Protein AF-A0A7W1RSR5-F1 (afdb_monomer)

Sequence (100 aa):
MDDEAEAGAVHGAGGEAEEPPAELLGDELLESLMDTNLYSMGAFFSDQHPELVDEVIEWSEAIERDGLRGYADDHDLTVEECFKTLLTGLAVRYYKAVAA

Solvent-accessible surface area (backbone atoms only — not comparable to full-atom values): 5798 Å² total; per-residue (Å²): 143,80,88,84,85,86,84,78,76,87,82,79,74,82,71,74,80,71,74,68,57,70,67,59,50,48,50,54,49,49,51,55,39,52,74,68,33,29,53,58,51,13,46,51,44,51,72,74,40,57,86,50,48,65,57,38,35,53,53,18,53,49,32,66,76,52,31,46,64,53,40,13,66,77,66,80,48,50,53,67,58,43,47,52,43,32,53,48,19,50,15,35,52,51,28,55,67,73,76,106

Radius of gyration: 23.19 Å; Cα contacts (8 Å, |Δi|>4): 69; chains: 1; bounding box: 56×66×44 Å

Structure (mmCIF, N/CA/C/O backbone):
data_AF-A0A7W1RSR5-F1
#
_entry.id   AF-A0A7W1RSR5-F1
#
loop_
_atom_site.group_PDB
_atom_site.id
_atom_site.type_symbol
_atom_site.label_atom_id
_atom_site.label_alt_id
_atom_site.label_comp_id
_atom_site.label_asym_id
_atom_site.label_entity_id
_atom_site.label_seq_id
_atom_site.pdbx_PDB_ins_code
_atom_site.Cartn_x
_atom_site.Cartn_y
_atom_site.Cartn_z
_atom_site.occupancy
_atom_site.B_iso_or_equiv
_atom_site.auth_seq_id
_atom_site.auth_comp_id
_atom_site.auth_asym_id
_atom_site.auth_atom_id
_atom_site.pdbx_PDB_model_num
ATOM 1 N N . MET A 1 1 ? -38.400 58.580 -29.938 1.00 52.44 1 MET A N 1
ATOM 2 C CA . MET A 1 1 ? -39.271 57.803 -29.041 1.00 52.44 1 MET A CA 1
ATOM 3 C C . MET A 1 1 ? -39.870 56.731 -29.916 1.00 52.44 1 MET A C 1
ATOM 5 O O . MET A 1 1 ? -40.869 57.027 -30.539 1.00 52.44 1 MET A O 1
ATOM 9 N N . ASP A 1 2 ? -39.173 55.601 -29.995 1.00 42.31 2 ASP A N 1
ATOM 10 C CA . ASP A 1 2 ? -39.540 54.286 -30.549 1.00 42.31 2 ASP A CA 1
ATOM 11 C C . ASP A 1 2 ? -38.431 53.385 -29.951 1.00 42.31 2 ASP A C 1
ATOM 13 O O . ASP A 1 2 ? -37.253 53.675 -30.160 1.00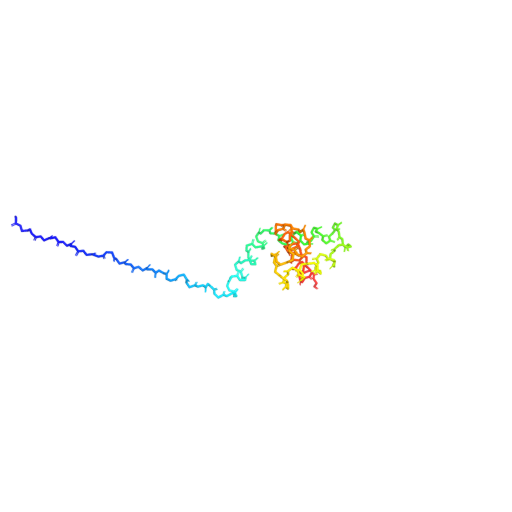 42.31 2 ASP A O 1
ATOM 17 N N . ASP A 1 3 ? -38.659 52.734 -28.810 1.00 47.84 3 ASP A N 1
ATOM 18 C CA . ASP A 1 3 ? -39.232 51.387 -28.656 1.00 47.84 3 ASP A CA 1
ATOM 19 C C . ASP A 1 3 ? -38.408 50.323 -29.396 1.00 47.84 3 ASP A C 1
ATOM 21 O O . ASP A 1 3 ? -38.415 50.279 -30.618 1.00 47.84 3 ASP A O 1
ATOM 25 N N . GLU A 1 4 ? -37.624 49.548 -28.639 1.00 46.53 4 GLU A N 1
ATOM 26 C CA . GLU A 1 4 ? -37.675 48.080 -28.660 1.00 46.53 4 GLU A CA 1
ATOM 27 C C . GLU A 1 4 ? -36.742 47.521 -27.572 1.00 46.53 4 GLU A C 1
ATOM 29 O O . GLU A 1 4 ? -35.529 47.737 -27.548 1.00 46.53 4 GLU A O 1
ATOM 34 N N . ALA A 1 5 ? -37.358 46.838 -26.611 1.00 51.97 5 ALA A N 1
ATOM 35 C CA . ALA A 1 5 ? -36.695 46.027 -25.609 1.00 51.97 5 ALA A CA 1
ATOM 36 C C . ALA A 1 5 ? -36.472 44.623 -26.182 1.00 51.97 5 ALA A C 1
ATOM 38 O O . ALA A 1 5 ? -37.442 43.928 -26.473 1.00 51.97 5 ALA A O 1
ATOM 39 N N . GLU A 1 6 ? -35.222 44.169 -26.268 1.00 43.00 6 GLU A N 1
ATOM 40 C CA . GLU A 1 6 ? -34.932 42.748 -26.476 1.00 43.00 6 GLU A CA 1
ATOM 41 C C . GLU A 1 6 ? -34.634 42.071 -25.137 1.00 43.00 6 GLU A C 1
ATOM 43 O O . GLU A 1 6 ? -33.557 42.186 -24.551 1.00 43.00 6 GLU A O 1
ATOM 48 N N . ALA A 1 7 ? -35.641 41.346 -24.654 1.00 46.06 7 ALA A N 1
ATOM 49 C CA . ALA A 1 7 ? -35.455 40.210 -23.772 1.00 46.06 7 ALA A CA 1
ATOM 50 C C . ALA A 1 7 ? -34.985 39.015 -24.614 1.00 46.06 7 ALA A C 1
ATOM 52 O O . ALA A 1 7 ? -35.602 38.694 -25.625 1.00 46.06 7 ALA A O 1
ATOM 53 N N . GLY A 1 8 ? -33.933 38.319 -24.182 1.00 34.66 8 GLY A N 1
ATOM 54 C CA . GLY A 1 8 ? -33.395 37.195 -24.947 1.00 34.66 8 GLY A CA 1
ATOM 55 C C . GLY A 1 8 ? -32.505 36.276 -24.129 1.00 34.66 8 GLY A C 1
ATOM 56 O O . GLY A 1 8 ? -31.300 36.254 -24.323 1.00 34.66 8 GLY A O 1
ATOM 57 N N . ALA A 1 9 ? -33.131 35.570 -23.188 1.00 40.66 9 ALA A N 1
ATOM 58 C CA . ALA A 1 9 ? -32.772 34.250 -22.673 1.00 40.66 9 ALA A CA 1
ATOM 59 C C . ALA A 1 9 ? -31.287 33.826 -22.688 1.00 40.66 9 ALA A C 1
ATOM 61 O O . ALA A 1 9 ? -30.722 33.416 -23.699 1.00 40.66 9 ALA A O 1
ATOM 62 N N . VAL A 1 10 ? -30.741 33.780 -21.471 1.00 44.59 10 VAL A N 1
ATOM 63 C CA . VAL A 1 10 ? -29.813 32.759 -20.967 1.00 44.59 10 VAL A CA 1
ATOM 64 C C . VAL A 1 10 ? -29.824 31.466 -21.798 1.00 44.59 10 VAL A C 1
ATOM 66 O O . VAL A 1 10 ? -30.734 30.645 -21.689 1.00 44.59 10 VAL A O 1
ATOM 69 N N . HIS A 1 11 ? -28.792 31.259 -22.617 1.00 38.59 11 HIS A N 1
ATOM 70 C CA . HIS A 1 11 ? -28.532 29.939 -23.173 1.00 38.59 11 HIS A CA 1
ATOM 71 C C . HIS A 1 11 ? -27.841 29.119 -22.088 1.00 38.59 11 HIS A C 1
ATOM 73 O O . HIS A 1 11 ? -26.655 29.287 -21.804 1.00 38.59 11 HIS A O 1
ATOM 79 N N . GLY A 1 12 ? -28.636 28.280 -21.431 1.00 46.53 12 GLY A N 1
ATOM 80 C CA . GLY A 1 12 ? -28.114 27.168 -20.667 1.00 46.53 12 GLY A CA 1
ATOM 81 C C . GLY A 1 12 ? -27.364 26.221 -21.594 1.00 46.53 12 GLY A C 1
ATOM 82 O O . GLY A 1 12 ? -27.832 25.883 -22.676 1.00 46.53 12 GLY A O 1
ATOM 83 N N . ALA A 1 13 ? -26.222 25.760 -21.123 1.00 45.16 13 ALA A N 1
ATOM 84 C CA . ALA A 1 13 ? -25.785 24.409 -21.386 1.00 45.16 13 ALA A CA 1
ATOM 85 C C . ALA A 1 13 ? -25.312 23.892 -20.034 1.00 45.16 13 ALA A C 1
ATOM 87 O O . ALA A 1 13 ? -24.189 24.149 -19.603 1.00 45.16 13 ALA A O 1
ATOM 88 N N . GLY A 1 14 ? -26.234 23.243 -19.319 1.00 40.69 14 GLY A N 1
ATOM 89 C CA . GLY A 1 14 ? -25.831 22.230 -18.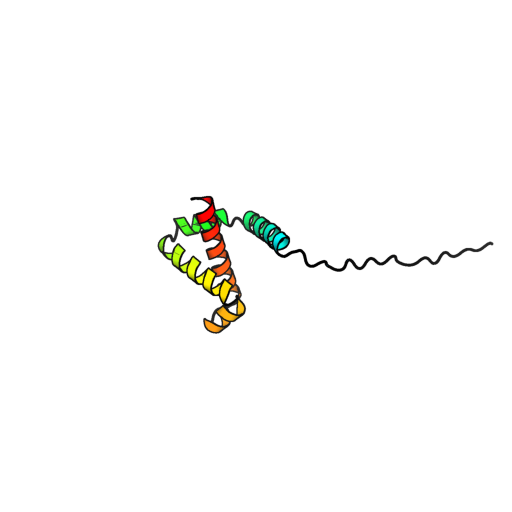363 1.00 40.69 14 GLY A CA 1
ATOM 90 C C . GLY A 1 14 ? -25.029 21.215 -19.159 1.00 40.69 14 GLY A C 1
ATOM 91 O O . GLY A 1 14 ? -25.606 20.440 -19.913 1.00 40.69 14 GLY A O 1
ATOM 92 N N . GLY A 1 15 ? -23.705 21.306 -19.066 1.00 41.41 15 GLY A N 1
ATOM 93 C CA . GLY A 1 15 ? -22.856 20.181 -19.394 1.00 41.41 15 GLY A CA 1
ATOM 94 C C . GLY A 1 15 ? -23.201 19.128 -18.364 1.00 41.41 15 GLY A C 1
ATOM 95 O O . GLY A 1 15 ? -22.847 19.271 -17.194 1.00 41.41 15 GLY A O 1
ATOM 96 N N . GLU A 1 16 ? -23.987 18.140 -18.776 1.00 45.31 16 GLU A N 1
ATOM 97 C CA . GLU A 1 16 ? -24.011 16.851 -18.108 1.00 45.31 16 GLU A CA 1
ATOM 98 C C . GLU A 1 16 ? -22.541 16.490 -17.898 1.00 45.31 16 GLU A C 1
ATOM 100 O O . GLU A 1 16 ? -21.770 16.459 -18.858 1.00 45.31 16 GLU A O 1
ATOM 105 N N . ALA A 1 17 ? -22.119 16.390 -16.635 1.00 47.75 17 ALA A N 1
ATOM 106 C CA . ALA A 1 17 ? -20.796 15.898 -16.309 1.00 47.75 17 ALA A CA 1
ATOM 107 C C . ALA A 1 17 ? -20.787 14.444 -16.776 1.00 47.75 17 ALA A C 1
ATOM 109 O O . ALA A 1 17 ? -21.228 13.553 -16.055 1.00 47.75 17 ALA A O 1
ATOM 110 N N . GLU A 1 18 ? -20.424 14.249 -18.041 1.00 45.81 18 GLU A N 1
ATOM 111 C CA . GLU A 1 18 ? -20.180 12.950 -18.630 1.00 45.81 18 GLU A CA 1
ATOM 112 C C . GLU A 1 18 ? -19.102 12.331 -17.752 1.00 45.81 18 GLU A C 1
ATOM 114 O O . GLU A 1 18 ? -17.982 12.844 -17.702 1.00 45.81 18 GLU A O 1
ATOM 119 N N . GLU A 1 19 ? -19.489 11.339 -16.941 1.00 46.75 19 GLU A N 1
ATOM 120 C CA . GLU A 1 19 ? -18.540 10.616 -16.106 1.00 46.75 19 GLU A CA 1
ATOM 121 C C . GLU A 1 19 ? -17.453 10.113 -17.053 1.00 46.75 19 GLU A C 1
ATOM 123 O O . GLU A 1 19 ? -17.767 9.345 -17.972 1.00 46.75 19 GLU A O 1
ATOM 128 N N . PRO A 1 20 ? -16.208 10.596 -16.904 1.00 50.00 20 PRO A N 1
ATOM 129 C CA . PRO A 1 20 ? -15.165 10.223 -17.830 1.00 50.00 20 PRO A CA 1
ATOM 130 C C . PRO A 1 20 ? -15.044 8.699 -17.808 1.00 50.00 20 PRO A C 1
ATOM 132 O O . PRO A 1 20 ? -15.141 8.088 -16.735 1.00 50.00 20 PRO A O 1
ATOM 135 N N . PRO A 1 21 ? -14.880 8.060 -18.979 1.00 49.19 21 PRO A N 1
ATOM 136 C CA . PRO A 1 21 ? -14.726 6.619 -19.027 1.00 49.19 21 PRO A CA 1
ATOM 137 C C . PRO A 1 21 ? -13.576 6.232 -18.094 1.00 49.19 21 PRO A C 1
ATOM 139 O O . PRO A 1 21 ? -12.547 6.903 -18.066 1.00 49.19 21 PRO A O 1
ATOM 142 N N . ALA A 1 22 ? -13.762 5.170 -17.306 1.00 50.56 22 ALA A N 1
ATOM 143 C CA . ALA A 1 22 ? -12.828 4.772 -16.249 1.00 50.56 22 ALA A CA 1
ATOM 144 C C . ALA A 1 22 ? -11.369 4.621 -16.733 1.00 50.56 22 ALA A C 1
ATOM 146 O O . ALA A 1 22 ? -10.445 4.791 -15.946 1.00 50.56 22 ALA A O 1
ATOM 147 N N . GLU A 1 23 ? -11.164 4.357 -18.028 1.00 43.56 23 GLU A N 1
ATOM 148 C CA . GLU A 1 23 ? -9.850 4.337 -18.683 1.00 43.56 23 GLU A CA 1
ATOM 149 C C . GLU A 1 23 ? -9.184 5.727 -18.750 1.00 43.56 23 GLU A C 1
ATOM 151 O O . GLU A 1 23 ? -8.002 5.837 -18.443 1.00 43.56 23 GLU A O 1
ATOM 156 N N . LEU A 1 24 ? -9.931 6.799 -19.052 1.00 47.25 24 LEU A N 1
ATOM 157 C CA . LEU A 1 24 ? -9.419 8.182 -19.050 1.00 47.25 24 LEU A CA 1
ATOM 158 C C . LEU A 1 24 ? -9.086 8.670 -17.633 1.00 47.25 24 LEU A C 1
ATOM 160 O O . LEU A 1 24 ? -8.082 9.348 -17.437 1.00 47.25 24 LEU A O 1
ATOM 164 N N . LEU A 1 25 ? -9.898 8.284 -16.642 1.00 50.25 25 LEU A N 1
ATOM 165 C CA . LEU A 1 25 ? -9.594 8.526 -15.226 1.00 50.25 25 LEU A CA 1
ATOM 166 C C . LEU A 1 25 ? -8.345 7.771 -14.781 1.00 50.25 25 LEU A C 1
ATOM 168 O O . LEU A 1 25 ? -7.573 8.294 -13.985 1.00 50.25 25 LEU A O 1
ATOM 172 N N . GLY A 1 26 ? -8.162 6.546 -15.280 1.00 50.00 26 GLY A N 1
ATOM 173 C CA . GLY A 1 26 ? -6.969 5.745 -15.049 1.00 50.00 26 GLY A CA 1
ATOM 174 C C . GLY A 1 26 ? -5.717 6.458 -15.539 1.00 50.00 26 GLY A C 1
ATOM 175 O O . GLY A 1 26 ? -4.781 6.588 -14.761 1.00 50.00 26 GLY A O 1
ATOM 176 N N . ASP A 1 27 ? -5.730 6.976 -16.769 1.00 53.12 27 ASP A N 1
ATOM 177 C CA . ASP A 1 27 ? -4.584 7.666 -17.370 1.00 53.12 27 ASP A CA 1
ATOM 178 C C . ASP A 1 27 ? -4.286 9.024 -16.711 1.00 53.12 27 ASP A C 1
ATOM 180 O O . ASP A 1 27 ? -3.132 9.278 -16.383 1.00 53.12 27 ASP A O 1
ATOM 184 N N . GLU A 1 28 ? -5.285 9.869 -16.428 1.00 61.62 28 GLU A N 1
ATOM 185 C CA . GLU A 1 28 ? -5.066 11.147 -15.719 1.00 61.62 28 GLU A CA 1
ATOM 186 C C . GLU A 1 28 ? -4.629 10.934 -14.261 1.00 61.62 28 GLU A C 1
ATOM 188 O O . GLU A 1 28 ? -3.768 11.653 -13.745 1.00 61.62 28 GLU A O 1
ATOM 193 N N . LEU A 1 29 ? -5.186 9.927 -13.578 1.00 60.06 29 LEU A N 1
ATOM 194 C CA . LEU A 1 29 ? -4.744 9.542 -12.241 1.00 60.06 29 LEU A CA 1
ATOM 195 C C . LEU A 1 29 ? -3.307 9.021 -12.296 1.00 60.06 29 LEU A C 1
ATOM 197 O O . LEU A 1 29 ? -2.483 9.468 -11.503 1.00 60.06 29 LEU A O 1
ATOM 201 N N . LEU A 1 30 ? -2.990 8.129 -13.238 1.00 56.75 30 LEU A N 1
ATOM 202 C CA . LEU A 1 30 ? -1.645 7.601 -13.450 1.00 56.75 30 LEU A CA 1
ATOM 203 C C . LEU A 1 30 ? -0.654 8.730 -13.762 1.00 56.75 30 LEU A C 1
ATOM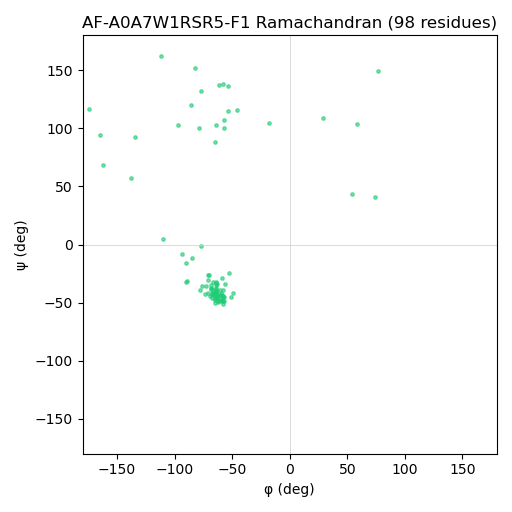 205 O O . LEU 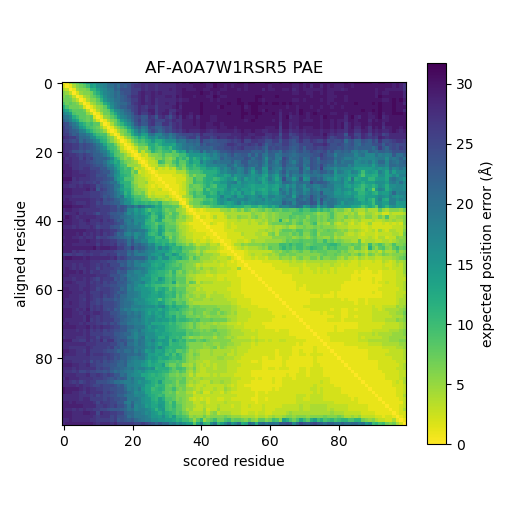A 1 30 ? 0.415 8.761 -13.163 1.00 56.75 30 LEU A O 1
ATOM 209 N N . GLU A 1 31 ? -1.018 9.688 -14.615 1.00 61.41 31 GLU A N 1
ATOM 210 C CA . GLU A 1 31 ? -0.206 10.861 -14.955 1.00 61.41 31 GLU A CA 1
ATOM 211 C C . GLU A 1 31 ? 0.007 11.760 -13.726 1.00 61.41 31 GLU A C 1
ATOM 213 O O . GLU A 1 31 ? 1.144 12.099 -13.401 1.00 61.41 31 GLU A O 1
ATOM 218 N N . SER A 1 32 ? -1.042 12.030 -12.941 1.00 56.56 32 SER A N 1
ATOM 219 C CA . SER A 1 32 ? -0.927 12.781 -11.680 1.00 56.56 32 SER A CA 1
ATOM 220 C C . SER A 1 32 ? -0.062 12.062 -10.633 1.00 56.56 32 SER A C 1
ATOM 222 O O . SER A 1 32 ? 0.669 12.689 -9.863 1.00 56.56 32 SER A O 1
ATOM 224 N N . LEU A 1 33 ? -0.095 10.729 -10.613 1.00 59.22 33 LEU A N 1
ATOM 225 C CA . LEU A 1 33 ? 0.708 9.891 -9.732 1.00 59.22 33 LEU A CA 1
ATOM 226 C C . LEU A 1 33 ? 2.173 9.806 -10.204 1.00 59.22 33 LEU A C 1
ATOM 228 O O . LEU A 1 33 ? 3.094 9.805 -9.380 1.00 59.22 33 LEU A O 1
ATOM 232 N N . MET A 1 34 ? 2.408 9.791 -11.517 1.00 59.62 34 MET A N 1
ATOM 233 C CA . MET A 1 34 ? 3.735 9.916 -12.123 1.00 59.62 34 MET A CA 1
ATOM 234 C C . MET A 1 34 ? 4.355 11.285 -11.824 1.00 59.62 34 MET A C 1
ATOM 236 O O . MET A 1 34 ? 5.522 11.334 -11.434 1.00 59.62 34 MET A O 1
ATOM 240 N N . ASP A 1 35 ? 3.564 12.360 -11.882 1.00 59.53 35 ASP A N 1
ATOM 241 C CA . ASP A 1 35 ? 3.951 13.706 -11.436 1.00 59.53 35 ASP A CA 1
ATOM 242 C C . ASP A 1 35 ? 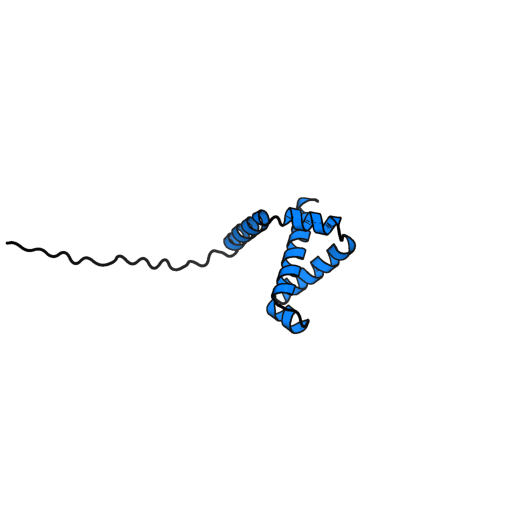4.228 13.759 -9.922 1.00 59.53 35 ASP A C 1
ATOM 244 O O . ASP A 1 35 ? 5.126 14.470 -9.466 1.00 59.53 35 ASP A O 1
ATOM 248 N N . THR A 1 36 ? 3.526 12.939 -9.131 1.00 56.22 36 THR A N 1
ATOM 249 C CA . THR A 1 36 ? 3.775 12.756 -7.685 1.00 56.22 36 THR A CA 1
ATOM 250 C C . THR A 1 36 ? 5.001 11.866 -7.403 1.00 56.22 36 THR A C 1
ATOM 252 O O . THR A 1 36 ? 5.435 11.720 -6.259 1.00 56.22 36 THR A O 1
ATOM 255 N N . ASN A 1 37 ? 5.650 11.359 -8.457 1.00 70.56 37 ASN A N 1
ATOM 256 C CA . ASN A 1 37 ? 6.919 10.642 -8.430 1.00 70.56 37 ASN A CA 1
ATOM 257 C C . ASN A 1 37 ? 6.826 9.203 -7.876 1.00 70.56 37 ASN A C 1
ATOM 259 O O . ASN A 1 37 ? 7.726 8.752 -7.160 1.00 70.56 37 ASN A O 1
ATOM 263 N N . LEU A 1 38 ? 5.769 8.453 -8.240 1.00 77.06 38 LEU A N 1
ATOM 264 C CA . LEU A 1 38 ? 5.607 7.026 -7.892 1.00 77.06 38 LEU A CA 1
ATOM 265 C C . LEU A 1 38 ? 6.851 6.189 -8.195 1.00 77.06 38 LEU A C 1
ATOM 267 O O . LEU A 1 38 ? 7.241 5.360 -7.380 1.00 77.06 38 LEU A O 1
ATOM 271 N N . TYR A 1 39 ? 7.495 6.412 -9.343 1.00 66.75 39 TYR A N 1
ATOM 272 C CA . TYR A 1 39 ? 8.726 5.703 -9.690 1.00 66.75 39 TYR A CA 1
ATOM 273 C C . TYR A 1 39 ? 9.824 5.941 -8.650 1.00 66.75 39 TYR A C 1
ATOM 275 O O . TYR A 1 39 ? 10.438 4.993 -8.174 1.00 66.75 39 TYR A O 1
ATOM 283 N N . SER A 1 40 ? 10.048 7.199 -8.258 1.00 76.62 40 SER A N 1
ATOM 284 C CA . SER A 1 40 ? 11.061 7.532 -7.252 1.00 76.62 40 SER A CA 1
ATOM 285 C C . SER A 1 40 ? 10.685 7.021 -5.867 1.00 76.62 40 SER A C 1
ATOM 287 O O . SER A 1 40 ? 11.563 6.604 -5.121 1.00 76.62 40 SER A O 1
ATOM 289 N N . MET A 1 41 ? 9.396 7.019 -5.522 1.00 78.50 41 MET A N 1
ATOM 290 C CA . MET A 1 41 ? 8.914 6.467 -4.257 1.00 78.50 41 MET A CA 1
ATOM 291 C C . MET A 1 41 ? 9.080 4.941 -4.210 1.00 78.50 41 MET A C 1
ATOM 293 O O . MET A 1 41 ? 9.578 4.412 -3.219 1.00 78.50 41 MET A O 1
ATOM 297 N N . GLY A 1 42 ? 8.744 4.246 -5.300 1.00 79.38 42 GLY A N 1
ATOM 298 C CA . GLY A 1 42 ? 8.921 2.803 -5.452 1.00 79.38 42 GLY A CA 1
ATOM 299 C C . GLY A 1 42 ? 10.392 2.389 -5.470 1.00 79.38 42 GLY A C 1
ATOM 300 O O . GLY A 1 42 ? 10.755 1.437 -4.784 1.00 79.38 42 GLY A O 1
ATOM 301 N N . ALA A 1 43 ? 11.246 3.136 -6.177 1.00 78.75 43 ALA A N 1
ATOM 302 C CA . ALA A 1 43 ? 12.694 2.934 -6.181 1.00 78.75 43 ALA A CA 1
ATOM 303 C C . ALA A 1 43 ? 13.296 3.148 -4.782 1.00 78.75 43 ALA A C 1
ATOM 305 O O . ALA A 1 43 ? 13.987 2.274 -4.272 1.00 78.75 43 ALA A O 1
ATOM 306 N N . PHE A 1 44 ? 12.964 4.264 -4.120 1.00 78.94 44 PHE A N 1
ATOM 307 C CA . PHE A 1 44 ? 13.423 4.559 -2.759 1.00 78.94 44 PHE A CA 1
ATOM 308 C C . PHE A 1 44 ? 13.016 3.468 -1.764 1.00 78.94 44 PHE A C 1
ATOM 310 O O . PHE A 1 44 ? 13.833 3.030 -0.959 1.00 78.94 44 PHE A O 1
ATOM 317 N N . PHE A 1 45 ? 11.762 3.015 -1.818 1.00 78.69 45 PHE A N 1
ATOM 318 C CA . PHE A 1 45 ? 11.276 1.965 -0.929 1.00 78.69 45 PHE A CA 1
ATOM 319 C C . PHE A 1 45 ? 11.946 0.616 -1.222 1.00 78.69 45 PHE A C 1
ATOM 321 O O . PHE A 1 45 ? 12.365 -0.067 -0.290 1.00 78.69 45 PHE A O 1
ATOM 328 N N . SER A 1 46 ? 12.111 0.270 -2.504 1.00 78.25 46 SER A N 1
ATOM 329 C CA . SER A 1 46 ? 12.783 -0.967 -2.928 1.00 78.25 46 SER A CA 1
ATOM 330 C C . SER A 1 46 ? 14.261 -1.006 -2.521 1.00 78.25 46 SER A C 1
ATOM 332 O O . SER A 1 46 ? 14.762 -2.078 -2.192 1.00 78.25 46 SER A O 1
ATOM 334 N N . ASP A 1 47 ? 14.941 0.145 -2.492 1.00 82.00 47 ASP A N 1
ATOM 335 C CA . ASP A 1 47 ? 16.339 0.256 -2.057 1.00 82.00 47 ASP A CA 1
ATOM 336 C C . ASP A 1 47 ? 16.490 0.230 -0.526 1.00 82.00 47 ASP A C 1
ATOM 338 O O . ASP A 1 47 ? 17.439 -0.355 -0.001 1.00 82.00 47 ASP A O 1
ATOM 342 N N . GLN A 1 48 ? 15.577 0.878 0.205 1.00 77.88 48 GLN A N 1
ATOM 343 C CA . GLN A 1 48 ? 15.705 1.073 1.654 1.00 77.88 48 GLN A CA 1
ATOM 344 C C . GLN A 1 48 ? 15.103 -0.059 2.492 1.00 77.88 48 GLN A C 1
ATOM 346 O O . GLN A 1 48 ? 15.599 -0.313 3.590 1.00 77.88 48 GLN A O 1
ATOM 351 N N . HIS A 1 49 ? 14.048 -0.711 1.998 1.00 80.88 49 HIS A N 1
ATOM 352 C CA . HIS A 1 49 ? 13.298 -1.752 2.708 1.00 80.88 49 HIS A CA 1
ATOM 353 C C . HIS A 1 49 ? 12.946 -2.933 1.784 1.00 80.88 49 HIS A C 1
ATOM 355 O O . HIS A 1 49 ? 11.765 -3.255 1.613 1.00 80.88 49 HIS A O 1
ATOM 361 N N . PRO A 1 50 ? 13.943 -3.589 1.158 1.00 81.56 50 PRO A N 1
ATOM 362 C CA . PRO A 1 50 ? 13.709 -4.670 0.199 1.00 81.56 50 PRO A CA 1
ATOM 363 C C . PRO A 1 50 ? 12.936 -5.854 0.796 1.00 81.56 50 PRO A C 1
ATOM 365 O O . PRO A 1 50 ? 12.209 -6.539 0.085 1.00 81.56 50 PRO A O 1
ATOM 368 N N . GLU A 1 51 ? 13.062 -6.091 2.099 1.00 82.62 51 GLU A N 1
ATOM 369 C CA . GLU A 1 51 ? 12.359 -7.144 2.829 1.00 82.62 51 GLU A CA 1
ATOM 370 C C . GLU A 1 51 ? 10.854 -6.891 2.978 1.00 82.62 51 GLU A C 1
ATOM 372 O O . GLU A 1 51 ? 10.090 -7.844 3.080 1.00 82.62 51 GLU A O 1
ATOM 377 N N . LEU A 1 52 ? 10.424 -5.627 2.952 1.00 82.38 52 LEU A N 1
ATOM 378 C CA . LEU A 1 52 ? 9.019 -5.243 3.124 1.00 82.38 52 LEU A CA 1
ATOM 379 C C . LEU A 1 52 ? 8.284 -5.090 1.792 1.00 82.38 52 LEU A C 1
ATOM 381 O O . LEU A 1 52 ? 7.073 -4.902 1.773 1.00 82.38 52 LEU A O 1
ATOM 385 N N . VAL A 1 53 ? 9.004 -5.148 0.670 1.00 88.44 53 VAL A N 1
ATOM 386 C CA . VAL A 1 53 ? 8.452 -4.939 -0.673 1.00 88.44 53 VAL A CA 1
ATOM 387 C C . VAL A 1 53 ? 7.333 -5.925 -0.987 1.00 88.44 53 VAL A C 1
ATOM 389 O O . VAL A 1 53 ? 6.277 -5.511 -1.454 1.00 88.44 53 VAL A O 1
ATOM 392 N N . ASP A 1 54 ? 7.546 -7.215 -0.743 1.00 89.81 54 ASP A N 1
ATOM 393 C CA . ASP A 1 54 ? 6.545 -8.225 -1.089 1.00 89.81 54 ASP A CA 1
ATOM 394 C C . ASP A 1 54 ? 5.340 -8.171 -0.130 1.00 89.81 54 ASP A C 1
ATOM 396 O O . ASP A 1 54 ? 4.201 -8.283 -0.578 1.00 89.81 54 ASP A O 1
ATOM 400 N N . GLU A 1 55 ? 5.572 -7.875 1.153 1.00 90.88 55 GLU A N 1
ATOM 401 C CA . GLU A 1 55 ? 4.511 -7.685 2.156 1.00 90.88 55 GLU A CA 1
ATOM 402 C C . GLU A 1 55 ? 3.637 -6.461 1.845 1.00 90.88 55 GLU A C 1
ATOM 404 O O . GLU A 1 55 ? 2.410 -6.538 1.887 1.00 90.88 55 GLU A O 1
ATOM 409 N N . VAL A 1 56 ? 4.245 -5.328 1.475 1.00 90.94 56 VAL A N 1
ATOM 410 C CA . VAL A 1 56 ? 3.493 -4.107 1.149 1.00 90.94 56 VAL A CA 1
ATOM 411 C C . VAL A 1 56 ? 2.664 -4.281 -0.125 1.00 90.94 56 VAL A C 1
ATOM 413 O O . VAL A 1 56 ? 1.580 -3.706 -0.233 1.00 90.94 56 VAL A O 1
ATOM 416 N N . ILE A 1 57 ? 3.150 -5.084 -1.080 1.00 93.44 57 ILE A N 1
ATOM 417 C CA . ILE A 1 57 ? 2.388 -5.450 -2.277 1.00 93.44 57 ILE A CA 1
ATOM 418 C C . ILE A 1 57 ? 1.167 -6.272 -1.871 1.00 93.44 57 ILE A C 1
ATOM 420 O O . ILE A 1 57 ? 0.056 -5.894 -2.241 1.00 93.44 57 ILE A O 1
ATOM 424 N N . GLU A 1 58 ? 1.347 -7.318 -1.064 1.00 96.00 58 GLU A N 1
ATOM 425 C CA . GLU A 1 58 ? 0.250 -8.166 -0.586 1.00 96.00 58 GLU A CA 1
ATOM 426 C C . GLU A 1 58 ? -0.806 -7.355 0.182 1.00 96.00 58 GLU A C 1
ATOM 428 O O . GLU A 1 58 ? -2.004 -7.476 -0.081 1.00 96.00 58 GLU A O 1
ATOM 433 N N . TRP A 1 59 ? -0.383 -6.456 1.077 1.00 93.69 59 TRP A N 1
ATOM 434 C CA . TRP A 1 59 ? -1.309 -5.570 1.788 1.00 93.69 59 TRP A CA 1
ATOM 435 C C . TRP A 1 59 ? -2.031 -4.610 0.845 1.00 93.69 59 TRP A C 1
ATOM 437 O O . TRP A 1 59 ? -3.227 -4.377 1.010 1.00 93.69 59 TRP A O 1
ATOM 447 N N . SER A 1 60 ? -1.340 -4.066 -0.161 1.00 96.25 60 SER A N 1
ATOM 448 C CA . SER A 1 60 ? -1.976 -3.196 -1.154 1.00 96.25 60 SER A CA 1
ATOM 449 C C . SER A 1 60 ? -3.030 -3.937 -1.982 1.00 96.25 60 SER A C 1
ATOM 451 O O . SER A 1 60 ? -4.109 -3.396 -2.202 1.00 96.25 60 SER A O 1
ATOM 453 N N . GLU A 1 61 ? -2.773 -5.190 -2.363 1.00 97.31 61 GLU A N 1
ATOM 454 C CA . GLU A 1 61 ? -3.720 -6.031 -3.104 1.00 97.31 61 GLU A CA 1
ATOM 455 C C . GLU A 1 61 ? -4.936 -6.407 -2.248 1.00 97.31 61 GLU A C 1
ATOM 457 O O . GLU A 1 61 ? -6.070 -6.411 -2.734 1.00 97.31 61 GLU A O 1
ATOM 462 N N . ALA A 1 62 ? -4.730 -6.669 -0.955 1.00 97.25 62 ALA A N 1
ATOM 463 C CA . ALA A 1 62 ? -5.828 -6.892 -0.020 1.00 97.25 62 ALA A CA 1
ATOM 464 C C . ALA A 1 62 ? -6.713 -5.639 0.122 1.00 97.25 62 ALA A C 1
ATOM 466 O O . ALA A 1 62 ? -7.937 -5.739 0.045 1.00 97.25 62 ALA A O 1
ATOM 467 N N . ILE A 1 63 ? -6.108 -4.449 0.223 1.00 95.69 63 ILE A N 1
ATOM 468 C CA . ILE A 1 63 ? -6.835 -3.171 0.267 1.00 95.69 63 ILE A CA 1
ATOM 469 C C . ILE A 1 63 ? -7.601 -2.907 -1.042 1.00 95.69 63 ILE A C 1
ATOM 471 O O . ILE A 1 63 ? -8.715 -2.387 -0.992 1.00 95.69 63 ILE A O 1
ATOM 475 N N . GLU A 1 64 ? -7.053 -3.266 -2.209 1.00 96.38 64 GLU A N 1
ATOM 476 C CA . GLU A 1 64 ? -7.762 -3.168 -3.500 1.00 96.38 64 GLU A CA 1
ATOM 477 C C . GLU A 1 64 ? -8.994 -4.071 -3.544 1.00 96.38 64 GLU A C 1
ATOM 479 O O . GLU A 1 64 ? -10.061 -3.645 -3.990 1.00 96.38 64 GLU A O 1
ATOM 484 N N . ARG A 1 65 ? -8.854 -5.311 -3.065 1.00 97.69 65 ARG A N 1
ATOM 485 C CA . ARG A 1 65 ? -9.937 -6.298 -3.046 1.00 97.69 65 ARG A CA 1
ATOM 486 C C . ARG A 1 65 ? -11.057 -5.903 -2.085 1.00 97.69 65 ARG A C 1
ATOM 488 O O . ARG A 1 65 ? -12.229 -6.004 -2.444 1.00 97.69 65 ARG A O 1
ATOM 495 N N . ASP A 1 66 ? -10.693 -5.486 -0.878 1.00 96.12 66 ASP A N 1
ATOM 496 C CA . ASP A 1 66 ? -11.638 -5.257 0.222 1.00 96.12 66 ASP A CA 1
ATOM 497 C C . ASP A 1 66 ? -12.165 -3.808 0.232 1.00 96.12 66 ASP A C 1
ATOM 499 O O . ASP A 1 66 ? -13.200 -3.496 0.827 1.00 96.12 66 ASP A O 1
ATOM 503 N N . GLY A 1 67 ? -11.480 -2.916 -0.486 1.00 95.19 67 GLY A N 1
ATOM 504 C CA . GLY A 1 67 ? -11.729 -1.485 -0.503 1.00 95.19 67 GLY A CA 1
ATOM 505 C C . GLY A 1 67 ? -11.193 -0.793 0.752 1.00 95.19 67 GLY A C 1
ATOM 506 O O . GLY A 1 67 ? -11.202 -1.336 1.854 1.00 95.19 67 GLY A O 1
ATOM 507 N N . LEU A 1 68 ? -10.781 0.470 0.604 1.00 91.38 68 LEU A N 1
ATOM 508 C CA . LEU A 1 68 ? -10.132 1.246 1.671 1.00 91.38 68 LEU A CA 1
ATOM 509 C C . LEU A 1 68 ? -10.890 1.257 3.003 1.00 91.38 68 LEU A C 1
ATOM 511 O O . LEU A 1 68 ? -10.273 1.116 4.051 1.00 91.38 68 LEU A O 1
ATOM 515 N N . ARG A 1 69 ? -12.213 1.460 2.971 1.00 92.44 69 ARG A N 1
ATOM 516 C CA . ARG A 1 69 ? -13.030 1.496 4.195 1.00 92.44 69 ARG A CA 1
ATOM 517 C C . ARG A 1 69 ? -13.226 0.108 4.797 1.00 92.44 69 ARG A C 1
ATOM 519 O O . ARG A 1 69 ? -13.102 -0.019 6.003 1.00 92.44 69 ARG A O 1
ATOM 526 N N . GLY A 1 70 ? -13.489 -0.906 3.969 1.00 95.88 70 GLY A N 1
ATOM 527 C CA . GLY A 1 70 ? -13.687 -2.277 4.446 1.00 95.88 70 GLY A CA 1
ATOM 528 C C . GLY A 1 70 ? -12.433 -2.811 5.128 1.00 95.88 70 GLY A C 1
ATOM 529 O O . GLY A 1 70 ? -12.489 -3.261 6.266 1.00 95.88 70 GLY A O 1
ATOM 530 N N . TYR A 1 71 ? -11.282 -2.635 4.480 1.00 95.62 71 TYR A N 1
ATOM 531 C CA . TYR A 1 71 ? -10.002 -3.032 5.054 1.00 95.62 71 TYR A CA 1
ATOM 532 C C . TYR A 1 71 ? -9.655 -2.240 6.326 1.00 95.62 71 TYR A C 1
ATOM 534 O O . TYR A 1 71 ? -9.155 -2.813 7.290 1.00 95.62 71 TYR A O 1
ATOM 542 N N . ALA A 1 72 ? -9.929 -0.929 6.351 1.00 93.50 72 ALA A N 1
ATOM 543 C CA . ALA A 1 72 ? -9.713 -0.098 7.535 1.00 93.50 72 ALA A CA 1
ATOM 544 C C . ALA A 1 72 ? -10.534 -0.589 8.739 1.00 93.50 72 ALA A C 1
ATOM 546 O O . ALA A 1 72 ? -9.985 -0.744 9.830 1.00 93.50 72 ALA A O 1
ATOM 547 N N . ASP A 1 73 ? -11.818 -0.885 8.522 1.00 96.81 73 ASP A N 1
ATOM 548 C CA . ASP A 1 73 ? -12.729 -1.363 9.564 1.00 96.81 73 ASP A CA 1
ATOM 549 C C . ASP A 1 73 ? -12.319 -2.755 10.092 1.00 96.81 73 ASP A C 1
ATOM 551 O O . ASP A 1 73 ? -12.328 -2.980 11.303 1.00 96.81 73 ASP A O 1
ATOM 555 N N . ASP A 1 74 ? -11.908 -3.673 9.210 1.00 97.25 74 ASP A N 1
ATOM 556 C CA . ASP A 1 74 ? -11.519 -5.045 9.579 1.00 97.25 74 ASP A CA 1
ATOM 557 C C . ASP A 1 74 ? -10.179 -5.118 10.339 1.00 97.25 74 ASP A C 1
ATOM 559 O O . ASP A 1 74 ? -9.952 -6.047 11.120 1.00 97.25 74 ASP A O 1
ATOM 563 N N . HIS A 1 75 ? -9.293 -4.140 10.127 1.00 93.12 75 HIS A N 1
ATO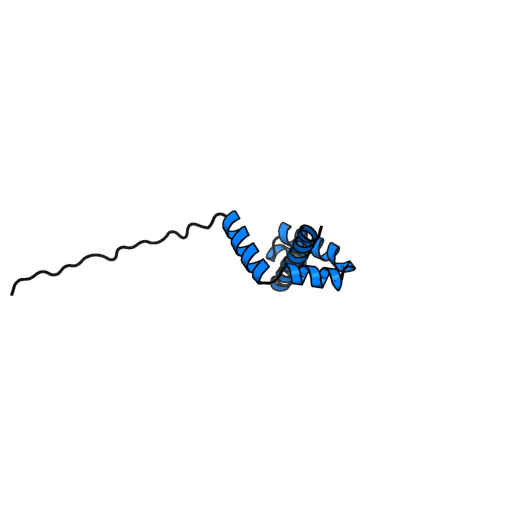M 564 C CA . HIS A 1 75 ? -7.933 -4.120 10.677 1.00 93.12 75 HIS A CA 1
ATOM 565 C C . HIS A 1 75 ? -7.694 -3.055 11.763 1.00 93.12 75 HIS A C 1
ATOM 567 O O . HIS A 1 75 ? -6.563 -2.936 12.234 1.00 93.12 75 HIS A O 1
ATOM 573 N N . ASP A 1 76 ? -8.730 -2.319 12.185 1.00 94.94 76 ASP A N 1
ATOM 574 C CA . ASP A 1 76 ? -8.640 -1.205 13.152 1.00 94.94 76 ASP A CA 1
ATOM 575 C C . ASP A 1 76 ? -7.611 -0.136 12.728 1.00 94.94 76 ASP A C 1
ATOM 577 O O . ASP A 1 76 ? -6.799 0.352 13.516 1.00 94.94 76 ASP A O 1
ATOM 581 N N . LEU A 1 77 ? -7.628 0.203 11.437 1.00 90.38 77 LEU A N 1
ATOM 582 C CA . LEU A 1 77 ? -6.773 1.218 10.825 1.00 90.38 77 LEU A CA 1
ATOM 583 C C . LEU A 1 77 ? -7.601 2.425 10.390 1.00 90.38 77 LEU A C 1
ATOM 585 O O . LEU A 1 77 ? -8.816 2.363 10.211 1.00 90.38 77 LEU A O 1
ATOM 589 N N . THR A 1 78 ? -6.937 3.549 10.152 1.00 85.44 78 THR A N 1
ATOM 590 C CA . THR A 1 78 ? -7.568 4.684 9.481 1.00 85.44 78 THR A CA 1
ATOM 591 C C . THR A 1 78 ? -7.560 4.503 7.963 1.00 85.44 78 THR A C 1
ATOM 593 O O . THR A 1 78 ? -6.645 3.927 7.376 1.00 85.44 78 THR A O 1
ATOM 596 N N . VAL A 1 79 ? -8.544 5.102 7.288 1.00 85.50 79 VAL A N 1
ATOM 597 C CA . VAL A 1 79 ? -8.585 5.159 5.814 1.00 85.50 79 VAL A CA 1
ATOM 598 C C . VAL A 1 79 ? -7.316 5.799 5.236 1.00 85.50 79 VAL A C 1
ATOM 600 O O . VAL A 1 79 ? -6.860 5.404 4.167 1.00 85.50 79 VAL A O 1
ATOM 603 N N . GLU A 1 80 ? -6.732 6.774 5.938 1.00 80.62 80 GLU A N 1
ATOM 604 C CA . GLU A 1 80 ? -5.487 7.426 5.523 1.00 80.62 80 GLU A CA 1
ATOM 605 C C . GLU A 1 80 ? -4.294 6.459 5.556 1.00 80.62 80 GLU A C 1
ATOM 607 O O . GLU A 1 80 ? -3.480 6.458 4.633 1.00 80.62 80 GLU A O 1
ATOM 612 N N . GLU A 1 81 ? -4.190 5.617 6.587 1.00 79.69 81 GLU A N 1
ATOM 613 C CA . GLU A 1 81 ? -3.154 4.583 6.675 1.00 79.69 81 GLU A CA 1
ATOM 614 C C . GLU A 1 81 ? -3.311 3.546 5.563 1.00 79.69 81 GLU A C 1
ATOM 616 O O . GLU A 1 81 ? -2.342 3.262 4.858 1.00 79.69 81 GLU A O 1
ATOM 621 N N . CYS A 1 82 ? -4.532 3.059 5.321 1.00 88.25 82 CYS A N 1
ATOM 622 C CA . CYS A 1 82 ? -4.797 2.145 4.210 1.00 88.25 82 CYS A CA 1
ATOM 623 C C . CYS A 1 82 ? -4.465 2.789 2.854 1.00 88.25 82 CYS A C 1
ATOM 625 O O . CYS A 1 82 ? -3.875 2.145 1.990 1.00 88.25 82 CYS A O 1
ATOM 627 N N . PHE A 1 83 ? -4.772 4.076 2.673 1.00 87.94 83 PHE A N 1
ATOM 628 C CA . PHE A 1 83 ? -4.445 4.799 1.446 1.00 87.94 83 PHE A CA 1
ATOM 629 C C . PHE A 1 83 ? -2.934 4.915 1.226 1.00 87.94 83 PHE A C 1
ATOM 631 O O . PHE A 1 83 ? -2.462 4.683 0.115 1.00 87.94 83 PHE A O 1
ATOM 638 N N . LYS A 1 84 ? -2.157 5.211 2.275 1.00 84.69 84 LYS A N 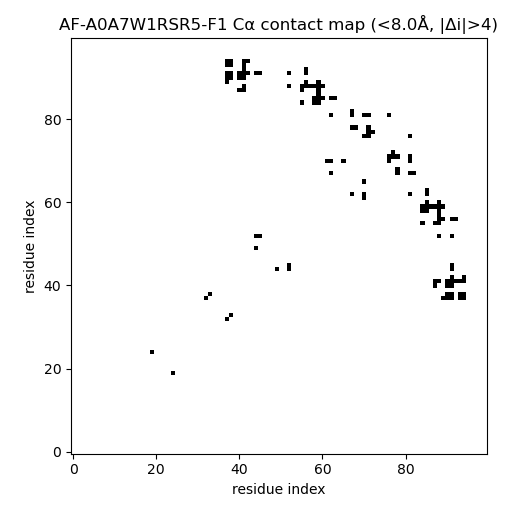1
ATOM 639 C CA . LYS A 1 84 ? -0.688 5.250 2.191 1.00 84.69 84 LYS A CA 1
ATOM 640 C C . LYS A 1 84 ? -0.109 3.888 1.818 1.00 84.69 84 LYS A C 1
ATOM 642 O O . LYS A 1 84 ? 0.769 3.828 0.958 1.00 84.69 84 LYS A O 1
ATOM 647 N N . THR A 1 85 ? -0.607 2.807 2.417 1.00 89.81 85 THR A N 1
ATOM 648 C CA . THR A 1 85 ? -0.164 1.441 2.099 1.00 89.81 85 THR A CA 1
ATOM 649 C C . THR A 1 85 ? -0.493 1.075 0.65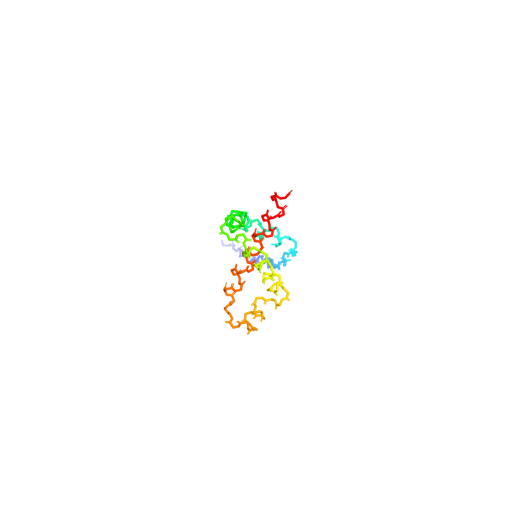5 1.00 89.81 85 THR A C 1
ATOM 651 O O . THR A 1 85 ? 0.381 0.606 -0.072 1.00 89.81 85 THR A O 1
ATOM 654 N N . LEU A 1 86 ? -1.716 1.370 0.208 1.00 93.38 86 LEU A N 1
ATOM 655 C CA . LEU A 1 86 ? -2.147 1.154 -1.170 1.00 93.38 86 LEU A CA 1
ATOM 656 C C . LEU A 1 86 ? -1.259 1.906 -2.169 1.00 93.38 86 LEU A C 1
ATOM 658 O O . LEU A 1 86 ? -0.726 1.309 -3.104 1.00 93.38 86 LEU A O 1
ATOM 662 N N . LEU A 1 87 ? -1.056 3.206 -1.938 1.00 89.94 87 LEU A N 1
ATOM 663 C CA . LEU A 1 87 ? -0.219 4.056 -2.782 1.00 89.94 87 LEU A CA 1
ATOM 664 C C . LEU A 1 87 ? 1.226 3.543 -2.845 1.00 89.94 87 LEU A C 1
ATOM 666 O O . LEU A 1 87 ? 1.828 3.510 -3.916 1.00 89.94 87 LEU A O 1
ATOM 670 N N . THR A 1 88 ? 1.767 3.102 -1.709 1.00 88.88 88 THR A N 1
ATOM 671 C CA . THR A 1 88 ? 3.125 2.547 -1.626 1.00 88.88 88 THR A CA 1
ATOM 672 C C . THR A 1 88 ? 3.241 1.243 -2.416 1.00 88.88 88 THR A C 1
ATOM 674 O O . THR A 1 88 ? 4.157 1.096 -3.223 1.00 88.88 88 THR A O 1
ATOM 677 N N . GLY A 1 89 ? 2.298 0.310 -2.257 1.00 92.69 89 GLY A N 1
ATOM 678 C CA . GLY A 1 89 ? 2.302 -0.944 -3.017 1.00 92.69 89 GLY A CA 1
ATOM 679 C C . GLY A 1 89 ? 2.119 -0.739 -4.523 1.00 92.69 89 GLY A C 1
ATOM 680 O O . GLY A 1 89 ? 2.761 -1.425 -5.320 1.00 92.69 89 GLY A O 1
ATOM 681 N N . LEU A 1 90 ? 1.321 0.251 -4.938 1.00 93.25 90 LEU A N 1
ATOM 682 C CA . LEU A 1 90 ? 1.225 0.680 -6.339 1.00 93.25 90 LEU A CA 1
ATOM 683 C C . LEU A 1 90 ? 2.556 1.243 -6.857 1.00 93.25 90 LEU A C 1
ATOM 685 O O . LEU A 1 90 ? 3.005 0.843 -7.930 1.00 93.25 90 LEU A O 1
ATOM 689 N N . ALA A 1 91 ? 3.220 2.112 -6.087 1.00 89.75 91 ALA A N 1
ATOM 690 C CA . ALA A 1 91 ? 4.525 2.675 -6.440 1.00 89.75 91 ALA A CA 1
ATOM 691 C C . ALA A 1 91 ? 5.573 1.580 -6.687 1.00 89.75 91 ALA A C 1
ATOM 693 O O . ALA A 1 91 ? 6.307 1.615 -7.676 1.00 89.75 91 ALA A O 1
ATOM 694 N N . VAL A 1 92 ? 5.619 0.580 -5.805 1.00 90.06 92 VAL A N 1
ATOM 695 C CA . VAL A 1 92 ? 6.572 -0.530 -5.890 1.00 90.06 92 VAL A CA 1
ATOM 696 C C . VAL A 1 92 ? 6.236 -1.478 -7.046 1.00 90.06 92 VAL A C 1
ATOM 698 O O . VAL A 1 92 ? 7.144 -1.866 -7.782 1.00 90.06 92 VAL A O 1
ATOM 701 N N . ARG A 1 93 ? 4.955 -1.817 -7.272 1.00 92.06 93 ARG A N 1
ATOM 702 C CA . ARG A 1 93 ? 4.533 -2.608 -8.447 1.00 92.06 93 ARG A CA 1
ATOM 703 C C . ARG A 1 93 ? 4.875 -1.897 -9.755 1.00 92.06 93 ARG A C 1
ATOM 705 O O . ARG A 1 93 ? 5.413 -2.530 -10.661 1.00 92.06 93 ARG A O 1
ATOM 712 N N . TYR A 1 94 ? 4.632 -0.588 -9.829 1.00 87.94 94 TYR A N 1
ATOM 713 C CA . TYR A 1 94 ? 5.002 0.229 -10.983 1.00 87.94 94 TYR A CA 1
ATOM 714 C C . TYR A 1 94 ? 6.517 0.233 -11.212 1.00 87.94 94 TYR A C 1
ATOM 716 O O . TYR A 1 94 ? 6.973 -0.052 -12.317 1.00 87.94 94 TYR A O 1
ATOM 724 N N . TYR A 1 95 ? 7.311 0.480 -10.165 1.00 85.75 95 TYR A N 1
ATOM 725 C CA . TYR A 1 95 ? 8.770 0.424 -10.253 1.00 85.75 95 TYR A CA 1
ATOM 726 C C . TYR A 1 95 ? 9.259 -0.943 -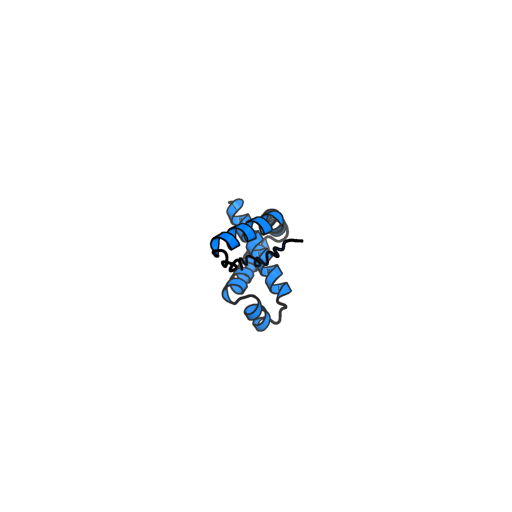10.752 1.00 85.75 95 TYR A C 1
ATOM 728 O O . TYR A 1 95 ? 10.024 -0.993 -11.713 1.00 85.75 95 TYR A O 1
ATOM 736 N N . LYS A 1 96 ? 8.767 -2.050 -10.173 1.00 85.38 96 LYS A N 1
ATOM 737 C CA . LYS A 1 96 ? 9.102 -3.415 -10.614 1.00 85.38 96 LYS A CA 1
ATOM 738 C C . LYS A 1 96 ? 8.753 -3.653 -12.087 1.00 85.38 96 LYS A C 1
ATOM 740 O O . LYS A 1 96 ? 9.520 -4.310 -12.779 1.00 85.38 96 LYS A O 1
ATOM 745 N N . ALA A 1 97 ? 7.626 -3.129 -12.568 1.00 87.88 97 ALA A N 1
ATOM 746 C CA . ALA A 1 97 ? 7.196 -3.295 -13.957 1.00 87.88 97 ALA A CA 1
ATOM 747 C C . ALA A 1 97 ? 8.045 -2.497 -14.960 1.00 87.88 97 ALA A C 1
ATOM 749 O O . ALA A 1 97 ? 8.192 -2.924 -16.101 1.00 87.88 97 ALA A O 1
ATOM 750 N N . VAL A 1 98 ? 8.587 -1.346 -14.549 1.00 83.62 98 VAL A N 1
ATOM 751 C CA . VAL A 1 98 ? 9.407 -0.474 -15.410 1.00 83.62 98 VAL A CA 1
ATOM 752 C C . VAL A 1 98 ? 10.898 -0.822 -15.344 1.00 83.62 98 VAL A C 1
ATOM 754 O O . VAL A 1 98 ? 11.613 -0.635 -16.325 1.00 83.62 98 VAL A O 1
ATOM 757 N N . ALA A 1 99 ? 11.386 -1.287 -14.194 1.00 78.94 99 ALA A N 1
ATOM 758 C CA . ALA A 1 99 ? 12.797 -1.604 -13.975 1.00 78.94 99 ALA A CA 1
ATOM 759 C C . ALA A 1 99 ? 13.204 -3.023 -14.427 1.00 78.94 99 ALA A C 1
ATOM 761 O O . ALA A 1 99 ? 14.403 -3.311 -14.466 1.00 78.94 99 ALA A O 1
ATOM 762 N N . ALA A 1 100 ? 12.235 -3.895 -14.732 1.00 55.56 100 ALA A N 1
ATOM 763 C CA . ALA A 1 100 ? 12.437 -5.256 -15.246 1.00 55.56 100 ALA A CA 1
ATOM 764 C C . ALA A 1 100 ? 12.514 -5.295 -16.780 1.00 55.56 100 ALA A C 1
ATOM 766 O O . ALA A 1 100 ? 13.320 -6.106 -17.295 1.00 55.56 100 ALA A O 1
#

Foldseek 3Di:
DDDDDDDDDDDDDPPPPPPPPVVVVVVVVVVVLVVVVLLVLLVVCCVPPVVCLVVLLVLLVVCVVLPLVRSCVVPVHDSVVSVVSNSSNVSNVVNVVVVD

pLDDT: mean 73.57, std 19.83, range [34.66, 97.69]

Mean predicted aligned error: 13.57 Å

Nearest PDB structures (foldseek):
  5mlp-assembly1_A  TM=4.304E-01  e=5.146E+00  Rickettsiella grylli

Secondary structure (DSSP, 8-state):
---------------------HHHHHHHHHHHHHHTTHHHHHHHHHHH-TTTHHHHHHHHHHHHHH-HHHHHHHHT--HHHHHHHHHHHHHHHHHHHHH-